Protein AF-A0A1A8HAL9-F1 (afdb_monomer_lite)

Foldseek 3Di:
DVVVVVVCVVQVVVCVVQVNQQDDPVDDPVNSVVSVVVSVCLVCVVVVLVVPDDDDPVSVVVNVVVVVCVVVVVVD

Structure (mmCIF, N/CA/C/O backbone):
data_AF-A0A1A8HAL9-F1
#
_entry.id   AF-A0A1A8HAL9-F1
#
loop_
_atom_site.group_PDB
_atom_site.id
_atom_site.type_symbol
_atom_site.label_atom_id
_atom_site.label_alt_id
_atom_site.label_comp_id
_atom_site.label_asym_id
_atom_site.label_entity_id
_atom_site.label_seq_id
_atom_site.pdbx_PDB_ins_code
_atom_site.Cartn_x
_atom_site.Cartn_y
_atom_site.Cartn_z
_atom_site.occupancy
_atom_site.B_iso_or_equiv
_atom_site.auth_seq_id
_atom_site.auth_comp_id
_atom_site.auth_asym_id
_atom_site.auth_atom_id
_atom_site.pdbx_PDB_model_num
ATOM 1 N N . MET A 1 1 ? 21.751 9.383 -26.288 1.00 57.09 1 MET A N 1
ATOM 2 C CA . MET A 1 1 ? 22.278 8.758 -25.051 1.00 57.09 1 MET A CA 1
ATOM 3 C C . MET A 1 1 ? 21.706 9.374 -23.770 1.00 57.09 1 MET A C 1
ATOM 5 O O . MET A 1 1 ? 21.368 8.615 -22.874 1.00 57.09 1 MET A O 1
ATOM 9 N N . GLY A 1 2 ? 21.492 10.697 -23.674 1.00 67.88 2 GLY A N 1
ATOM 10 C CA . GLY A 1 2 ? 20.882 11.311 -22.474 1.00 67.88 2 GLY A CA 1
ATOM 11 C C . GLY A 1 2 ? 19.454 10.840 -22.130 1.00 67.88 2 GLY A C 1
ATOM 12 O O . GLY A 1 2 ? 19.103 10.757 -20.959 1.00 67.88 2 GLY A O 1
ATOM 13 N N . SER A 1 3 ? 18.646 10.453 -23.125 1.00 76.06 3 SER A N 1
ATOM 14 C CA . SER A 1 3 ? 17.278 9.951 -22.914 1.00 76.06 3 SER A CA 1
ATOM 15 C C . SER A 1 3 ? 17.220 8.585 -22.221 1.00 76.06 3 SER A C 1
ATOM 17 O O . SER A 1 3 ? 16.336 8.365 -21.399 1.00 76.06 3 SER A O 1
ATOM 19 N N . GLN A 1 4 ? 18.165 7.681 -22.501 1.00 75.69 4 GLN A N 1
ATOM 20 C CA . GLN A 1 4 ? 18.241 6.375 -21.836 1.00 75.69 4 GLN A CA 1
ATOM 21 C C . GLN A 1 4 ? 18.653 6.514 -20.370 1.00 75.69 4 GLN A C 1
ATOM 23 O O . GLN A 1 4 ? 18.025 5.908 -19.509 1.00 75.69 4 GLN A O 1
ATOM 28 N N . ALA A 1 5 ? 19.645 7.359 -20.074 1.00 78.38 5 ALA A N 1
ATOM 29 C CA . ALA A 1 5 ? 20.041 7.641 -18.695 1.00 78.38 5 ALA A CA 1
ATOM 30 C C . ALA A 1 5 ? 18.869 8.218 -17.881 1.00 78.38 5 ALA A C 1
ATOM 32 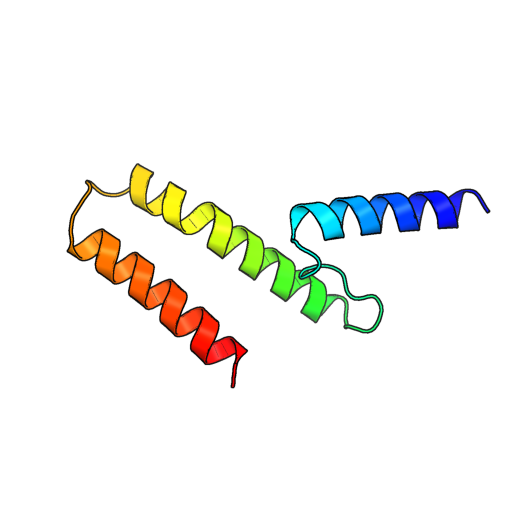O O . ALA A 1 5 ? 18.619 7.779 -16.762 1.00 78.38 5 ALA A O 1
ATOM 33 N N . LEU A 1 6 ? 18.094 9.135 -18.474 1.00 80.69 6 LEU A N 1
ATOM 34 C CA . LEU A 1 6 ? 16.898 9.703 -17.848 1.00 80.69 6 LEU A CA 1
ATOM 35 C C . LEU A 1 6 ? 15.793 8.657 -17.626 1.00 80.69 6 LEU A C 1
ATOM 37 O O . LEU A 1 6 ? 15.131 8.672 -16.589 1.00 80.69 6 LEU A O 1
ATOM 41 N N . GLN A 1 7 ? 15.592 7.738 -18.574 1.00 76.88 7 GLN A N 1
ATOM 42 C CA . GLN A 1 7 ? 14.620 6.656 -18.413 1.00 76.88 7 GLN A CA 1
ATOM 43 C C . GLN A 1 7 ? 15.020 5.674 -17.314 1.00 76.88 7 GLN A C 1
ATOM 45 O O . GLN A 1 7 ? 14.165 5.324 -16.506 1.00 76.88 7 GLN A O 1
ATOM 50 N N . ILE A 1 8 ? 16.298 5.303 -17.233 1.00 78.25 8 ILE A N 1
ATOM 51 C CA . ILE A 1 8 ? 16.822 4.434 -16.173 1.00 78.25 8 ILE A CA 1
ATOM 52 C C . ILE A 1 8 ? 16.692 5.117 -14.812 1.00 78.25 8 ILE A C 1
ATOM 54 O O . ILE A 1 8 ? 16.244 4.485 -13.864 1.00 78.25 8 ILE A O 1
ATOM 58 N N . LEU A 1 9 ? 17.003 6.414 -14.710 1.00 81.62 9 LEU A N 1
ATOM 59 C CA . LEU A 1 9 ? 16.803 7.179 -13.475 1.00 81.62 9 LEU A CA 1
ATOM 60 C C . LEU A 1 9 ? 15.334 7.182 -13.052 1.00 81.62 9 LEU A C 1
ATOM 62 O O . LEU A 1 9 ? 15.017 6.889 -11.903 1.00 81.62 9 LEU A O 1
ATOM 66 N N . ARG A 1 10 ? 14.426 7.458 -13.993 1.00 79.75 10 ARG A N 1
ATOM 67 C CA . ARG A 1 10 ? 12.985 7.453 -13.732 1.00 79.75 10 ARG A CA 1
ATOM 68 C C . ARG A 1 10 ? 12.516 6.073 -13.274 1.00 79.75 10 ARG A C 1
ATOM 70 O O . ARG A 1 10 ? 11.838 5.972 -12.260 1.00 79.75 10 ARG A O 1
ATOM 77 N N . GLN A 1 11 ? 12.880 5.017 -13.998 1.00 75.81 11 GLN A N 1
ATOM 78 C CA . GLN A 1 11 ? 12.522 3.643 -13.642 1.00 75.81 11 GLN A CA 1
ATOM 79 C C . GLN A 1 11 ? 13.137 3.230 -12.302 1.00 75.81 11 GLN A C 1
ATOM 81 O O . GLN A 1 11 ? 12.446 2.621 -11.500 1.00 75.81 11 GLN A O 1
ATOM 86 N N . GLY A 1 12 ? 14.380 3.624 -12.023 1.00 78.81 12 GLY A N 1
ATOM 87 C CA . GLY A 1 12 ? 15.072 3.355 -10.766 1.00 78.81 12 GLY A CA 1
ATOM 88 C C . GLY A 1 12 ? 14.428 4.044 -9.564 1.00 78.81 12 GLY A C 1
ATOM 89 O O . GLY A 1 12 ? 14.286 3.415 -8.522 1.00 78.81 12 GLY A O 1
ATOM 90 N N . VAL A 1 13 ? 13.969 5.293 -9.713 1.00 82.75 13 VAL A N 1
ATOM 91 C CA . VAL A 1 13 ? 13.214 6.008 -8.666 1.00 82.75 13 VAL A CA 1
ATOM 92 C C . VAL A 1 13 ? 11.871 5.328 -8.403 1.00 82.75 13 VAL A C 1
ATOM 94 O O . VAL A 1 13 ? 11.498 5.102 -7.258 1.00 82.75 13 VAL A O 1
ATOM 97 N N . TRP A 1 14 ? 11.137 4.954 -9.451 1.00 78.75 14 TRP A N 1
ATOM 98 C CA . TRP A 1 14 ? 9.850 4.278 -9.274 1.00 78.75 14 TRP A CA 1
ATOM 99 C C . TRP A 1 14 ? 9.996 2.857 -8.724 1.00 78.75 14 TRP A C 1
ATOM 101 O O . TRP A 1 14 ? 9.201 2.433 -7.883 1.00 78.75 14 TRP A O 1
ATOM 111 N N . ALA A 1 15 ? 11.024 2.132 -9.161 1.00 77.56 15 ALA A N 1
ATOM 112 C CA . ALA A 1 15 ? 11.352 0.816 -8.641 1.00 77.56 15 ALA A CA 1
ATOM 113 C C . ALA A 1 15 ? 11.759 0.902 -7.164 1.00 77.56 15 ALA A C 1
ATOM 115 O O . ALA A 1 15 ? 11.253 0.125 -6.365 1.00 77.56 15 ALA A O 1
ATOM 116 N N . SER A 1 16 ? 12.589 1.868 -6.759 1.00 79.75 16 SER A N 1
ATOM 117 C CA . SER A 1 16 ? 12.988 2.000 -5.352 1.00 79.75 16 SER A CA 1
ATOM 118 C C . SER A 1 16 ? 11.820 2.385 -4.440 1.00 79.75 16 SER A C 1
ATOM 120 O O . SER A 1 16 ? 11.698 1.824 -3.353 1.00 79.75 16 SER A O 1
ATOM 122 N N . LEU A 1 17 ? 10.921 3.266 -4.893 1.00 79.69 17 LEU A N 1
ATOM 123 C CA . LEU A 1 17 ? 9.733 3.664 -4.128 1.00 79.69 17 LEU A CA 1
ATOM 124 C C . LEU A 1 17 ? 8.747 2.511 -3.916 1.00 79.69 17 LEU A C 1
ATOM 126 O O . LEU A 1 17 ? 8.149 2.406 -2.851 1.00 79.69 17 LEU A O 1
ATOM 130 N N . THR A 1 18 ? 8.582 1.645 -4.916 1.00 81.38 18 THR A N 1
ATOM 131 C CA . THR A 1 18 ? 7.582 0.561 -4.895 1.00 81.38 18 THR A CA 1
ATOM 132 C C . THR A 1 18 ? 8.164 -0.807 -4.537 1.00 81.38 18 THR A C 1
ATOM 134 O O . THR A 1 18 ? 7.453 -1.809 -4.594 1.00 81.38 18 THR A O 1
ATOM 137 N N . GLY A 1 19 ? 9.456 -0.878 -4.196 1.00 77.75 19 GLY A N 1
ATOM 138 C CA . GLY A 1 19 ? 10.162 -2.144 -3.959 1.00 77.75 19 GLY A CA 1
ATOM 139 C C . GLY A 1 19 ? 10.311 -3.016 -5.214 1.00 77.75 19 GLY A C 1
ATOM 140 O O . GLY A 1 19 ? 10.468 -4.226 -5.107 1.00 77.75 19 GLY A O 1
ATOM 141 N N . GLY A 1 20 ? 10.230 -2.411 -6.401 1.00 76.12 20 GLY A N 1
ATOM 142 C CA . GLY A 1 20 ? 10.349 -3.069 -7.703 1.00 76.12 20 GLY A CA 1
ATOM 143 C C . GLY A 1 20 ? 9.032 -3.592 -8.276 1.00 76.12 20 GLY A C 1
ATOM 144 O O . GLY A 1 20 ? 9.037 -4.156 -9.362 1.00 76.12 20 GLY A O 1
ATOM 145 N N . TRP A 1 21 ? 7.905 -3.399 -7.587 1.00 72.69 21 TRP A N 1
ATOM 146 C CA . TRP A 1 21 ? 6.636 -4.024 -7.972 1.00 72.69 21 TRP A CA 1
ATOM 147 C C . TRP A 1 21 ? 5.875 -3.297 -9.099 1.00 72.69 21 TRP A C 1
ATOM 149 O O . TRP A 1 21 ? 5.147 -3.928 -9.866 1.00 72.69 21 TRP A O 1
ATOM 159 N N . TYR A 1 22 ? 6.045 -1.977 -9.234 1.00 70.88 22 TYR A N 1
ATOM 160 C CA . TYR A 1 22 ? 5.268 -1.171 -10.188 1.00 70.88 22 TYR A CA 1
ATOM 161 C C . TYR A 1 22 ? 5.791 -1.213 -11.632 1.00 70.88 22 TYR A C 1
ATOM 163 O O . TYR A 1 22 ? 4.994 -1.173 -12.567 1.00 70.88 22 TYR A O 1
ATOM 171 N N . VAL A 1 23 ? 7.109 -1.238 -11.841 1.00 68.50 23 VAL A N 1
ATOM 172 C CA . VAL A 1 23 ? 7.683 -0.992 -13.173 1.00 68.50 23 VAL A CA 1
ATOM 173 C C . VAL A 1 23 ? 8.353 -2.238 -13.722 1.00 68.50 23 VAL A C 1
ATOM 175 O O . VAL A 1 23 ? 9.530 -2.474 -13.461 1.00 68.50 23 VAL A O 1
ATOM 178 N N . ASP A 1 24 ? 7.614 -2.968 -14.555 1.00 78.12 24 ASP A N 1
ATOM 179 C CA . ASP A 1 24 ? 8.163 -4.019 -15.409 1.00 78.12 24 ASP A CA 1
ATOM 180 C C . ASP A 1 24 ? 8.049 -3.605 -16.896 1.00 78.12 24 ASP A C 1
ATOM 182 O O . ASP A 1 24 ? 6.937 -3.430 -17.408 1.00 78.12 24 ASP A O 1
ATOM 186 N N . PRO A 1 25 ? 9.176 -3.423 -17.617 1.00 76.06 25 PRO A N 1
ATOM 187 C CA . PRO A 1 25 ? 9.181 -3.098 -19.046 1.00 76.06 25 PRO A CA 1
ATOM 188 C C . PRO A 1 25 ? 8.539 -4.165 -19.944 1.00 76.06 25 PRO A C 1
ATOM 190 O O . PRO A 1 25 ? 8.182 -3.855 -21.080 1.00 76.06 25 PRO A O 1
ATOM 193 N N . HIS A 1 26 ? 8.428 -5.406 -19.466 1.00 80.62 26 HIS A N 1
ATOM 194 C CA . HIS A 1 26 ? 7.860 -6.534 -20.207 1.00 80.62 26 HIS A CA 1
ATOM 195 C C . HIS A 1 26 ? 6.340 -6.655 -20.033 1.00 80.62 26 HIS A C 1
ATOM 197 O O . HIS A 1 26 ? 5.678 -7.330 -20.823 1.00 80.62 26 HIS A O 1
ATOM 203 N N . GLN A 1 27 ? 5.781 -5.991 -19.020 1.00 80.81 27 GLN A N 1
ATOM 204 C CA . GLN A 1 27 ? 4.350 -5.952 -18.737 1.00 80.81 27 GLN A CA 1
ATOM 205 C C . GLN A 1 27 ? 3.655 -4.839 -19.531 1.00 80.81 27 GLN A C 1
ATOM 207 O O . GLN A 1 27 ? 4.238 -3.804 -19.867 1.00 80.81 27 GLN A O 1
ATOM 212 N N . SER A 1 28 ? 2.363 -5.024 -19.809 1.00 87.06 28 SER A N 1
ATOM 213 C CA . SER A 1 28 ? 1.556 -3.990 -20.466 1.00 87.06 28 SER A CA 1
ATOM 214 C C . SER A 1 28 ? 1.455 -2.721 -19.607 1.00 87.06 28 SER A C 1
ATOM 216 O O . SER A 1 28 ? 1.506 -2.772 -18.376 1.00 87.06 28 SER A O 1
ATOM 218 N N . THR A 1 29 ? 1.227 -1.564 -20.244 1.00 84.50 29 THR A N 1
ATOM 219 C CA . THR A 1 29 ? 0.974 -0.300 -19.527 1.00 84.50 29 THR A CA 1
ATOM 220 C C . THR A 1 29 ? -0.191 -0.428 -18.548 1.00 84.50 29 THR A C 1
ATOM 222 O O . THR A 1 29 ? -0.115 0.103 -17.446 1.00 84.50 29 THR A O 1
ATOM 225 N N . PHE A 1 30 ? -1.234 -1.178 -18.917 1.00 87.50 30 PHE A N 1
ATOM 226 C CA . PHE A 1 30 ? -2.364 -1.453 -18.034 1.00 87.50 30 PHE A CA 1
ATOM 227 C C . PHE A 1 30 ? -1.935 -2.210 -16.774 1.00 87.50 30 PHE A C 1
ATOM 229 O O . PHE A 1 30 ? -2.280 -1.782 -15.677 1.00 87.50 30 PHE A O 1
ATOM 236 N N . SER A 1 31 ? -1.153 -3.285 -16.914 1.00 86.62 31 SER A N 1
ATOM 237 C CA . SER A 1 31 ? -0.699 -4.077 -15.764 1.00 86.62 31 SER A CA 1
ATOM 238 C C . SER A 1 31 ? 0.169 -3.251 -14.818 1.00 86.62 31 SER A C 1
ATOM 240 O O . SER A 1 31 ? -0.045 -3.271 -13.609 1.00 86.62 31 SER A O 1
ATOM 242 N N . ASN A 1 32 ? 1.091 -2.455 -15.367 1.00 85.62 32 ASN A N 1
ATOM 243 C CA . ASN A 1 32 ? 1.909 -1.542 -14.571 1.00 85.62 32 ASN A CA 1
ATOM 244 C C . ASN A 1 32 ? 1.033 -0.499 -13.851 1.00 85.62 32 ASN A C 1
ATOM 246 O O . ASN A 1 32 ? 1.172 -0.299 -12.648 1.00 85.62 32 ASN A O 1
ATOM 250 N N . CYS A 1 33 ? 0.065 0.124 -14.534 1.00 86.75 33 CYS A N 1
ATOM 251 C CA . CYS A 1 33 ? -0.883 1.039 -13.887 1.00 86.75 33 CYS A CA 1
ATOM 252 C C . CYS A 1 33 ? -1.687 0.352 -12.775 1.00 86.75 33 CYS A C 1
ATOM 254 O O . CYS A 1 33 ? -1.833 0.914 -11.692 1.00 86.75 33 CYS A O 1
ATOM 256 N N . PHE A 1 34 ? -2.177 -0.864 -13.014 1.00 88.00 34 PHE A N 1
ATOM 257 C CA . PHE A 1 34 ? -2.911 -1.640 -12.023 1.00 88.00 34 PHE A CA 1
ATOM 258 C C . PHE A 1 34 ? -2.054 -1.907 -10.778 1.00 88.00 34 PHE A C 1
ATOM 260 O O . PHE A 1 34 ? -2.490 -1.601 -9.670 1.00 88.00 34 PHE A O 1
ATOM 267 N N . HIS A 1 35 ? -0.805 -2.356 -10.951 1.00 87.00 35 HIS A N 1
ATOM 268 C CA . HIS A 1 35 ? 0.141 -2.544 -9.845 1.00 87.00 35 HIS A CA 1
ATOM 269 C C . HIS A 1 35 ? 0.398 -1.246 -9.068 1.00 87.00 35 HIS A C 1
ATOM 271 O O . HIS A 1 35 ? 0.459 -1.277 -7.840 1.00 87.00 35 HIS A O 1
ATOM 277 N N . LEU A 1 36 ? 0.492 -0.094 -9.746 1.00 87.25 36 LEU A N 1
ATOM 278 C CA . LEU A 1 36 ? 0.654 1.197 -9.068 1.00 87.25 36 LEU A CA 1
ATOM 279 C C . LEU A 1 36 ? -0.524 1.518 -8.158 1.00 87.25 36 LEU A C 1
ATOM 281 O O . LEU A 1 36 ? -0.327 1.873 -7.000 1.00 87.25 36 LEU A O 1
ATOM 285 N N . TYR A 1 37 ? -1.745 1.427 -8.687 1.00 89.69 37 TYR A N 1
ATOM 286 C CA . TYR A 1 37 ? -2.946 1.762 -7.926 1.00 89.69 37 TYR A CA 1
ATOM 287 C C . TYR A 1 37 ? -3.135 0.814 -6.748 1.00 89.69 37 TYR A C 1
ATOM 289 O O . TYR A 1 37 ? -3.479 1.258 -5.654 1.00 89.69 37 TYR A O 1
ATOM 297 N N . LEU A 1 38 ? -2.840 -0.469 -6.951 1.00 88.56 38 LEU A N 1
ATOM 298 C CA . LEU A 1 38 ? -2.814 -1.470 -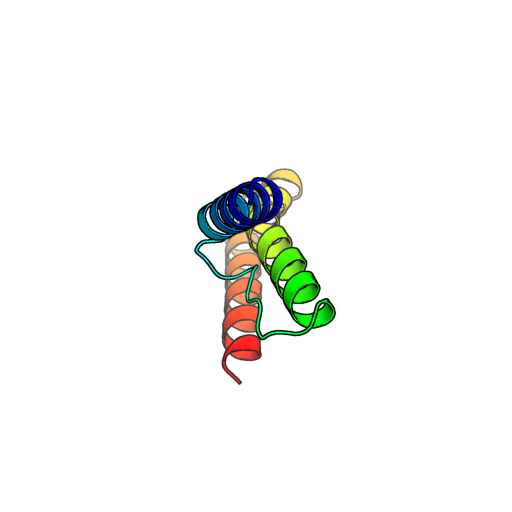5.895 1.00 88.56 38 LEU A CA 1
ATOM 299 C C . LEU A 1 38 ? -1.786 -1.132 -4.802 1.00 88.56 38 LEU A C 1
ATOM 301 O O . LEU A 1 38 ? -2.113 -1.179 -3.616 1.00 88.56 38 LEU A O 1
ATOM 305 N N . TRP A 1 39 ? -0.569 -0.737 -5.182 1.00 88.44 39 TRP A N 1
ATOM 306 C CA . TRP A 1 39 ? 0.466 -0.324 -4.233 1.00 88.44 39 TRP A CA 1
ATOM 307 C C . TRP A 1 39 ? 0.080 0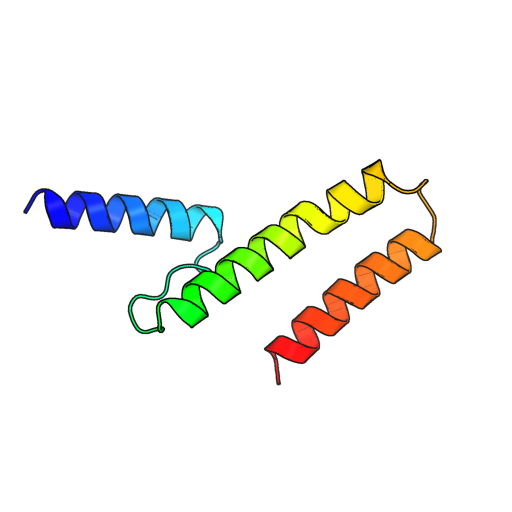.938 -3.454 1.00 88.44 39 TRP A C 1
ATOM 309 O O . TRP A 1 39 ? 0.188 0.958 -2.228 1.00 88.44 39 TRP A O 1
ATOM 319 N N . ILE A 1 40 ? -0.436 1.966 -4.137 1.00 90.81 40 ILE A N 1
ATOM 320 C CA . ILE A 1 40 ? -0.911 3.202 -3.496 1.00 90.81 40 ILE A CA 1
ATOM 321 C C . ILE A 1 40 ? -2.057 2.895 -2.529 1.00 90.81 40 ILE A C 1
ATOM 323 O O . ILE A 1 40 ? -2.080 3.435 -1.425 1.00 90.81 40 ILE A O 1
ATOM 327 N N . PHE A 1 41 ? -2.990 2.019 -2.914 1.00 92.44 41 PHE A N 1
ATOM 328 C CA . PHE A 1 41 ? -4.075 1.589 -2.039 1.00 92.44 41 PHE A CA 1
ATOM 329 C C . PHE A 1 41 ? -3.533 0.944 -0.763 1.00 92.44 41 PHE A C 1
ATOM 331 O O . PHE A 1 41 ? -3.891 1.386 0.325 1.00 92.44 41 PHE A O 1
ATOM 338 N N . LEU A 1 42 ? -2.631 -0.038 -0.875 1.00 89.75 42 LEU A N 1
ATOM 339 C CA . LEU A 1 42 ? -2.033 -0.692 0.293 1.00 89.75 42 LEU A CA 1
ATOM 340 C C . LEU A 1 42 ? -1.290 0.290 1.205 1.00 89.75 42 LEU A C 1
ATOM 342 O O . LEU A 1 42 ? -1.363 0.158 2.426 1.00 89.75 42 LEU A O 1
ATOM 346 N N . LEU A 1 43 ? -0.599 1.275 0.627 1.00 90.56 43 LEU A N 1
ATOM 347 C CA . LEU A 1 43 ? 0.108 2.307 1.382 1.00 90.56 43 LEU A CA 1
ATOM 348 C C . LEU A 1 43 ? -0.862 3.246 2.118 1.00 90.56 43 LEU A C 1
ATOM 350 O O . LEU A 1 43 ? -0.655 3.567 3.288 1.00 90.56 43 LEU A O 1
ATOM 354 N N . ALA A 1 44 ? -1.917 3.699 1.439 1.00 94.19 44 ALA A N 1
ATOM 355 C CA . ALA A 1 44 ? -2.848 4.695 1.964 1.00 94.19 44 ALA A CA 1
ATOM 356 C C . ALA A 1 44 ? -3.893 4.100 2.918 1.00 94.19 44 ALA A C 1
ATOM 358 O O . ALA A 1 44 ? -4.331 4.770 3.852 1.00 94.19 44 ALA A O 1
ATOM 359 N N . PHE A 1 45 ? -4.3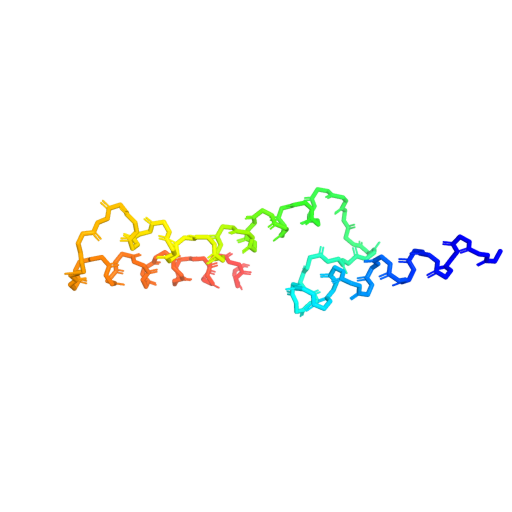00 2.850 2.708 1.00 94.12 45 PHE A N 1
ATOM 360 C CA . PHE A 1 45 ? -5.374 2.201 3.454 1.00 94.12 45 PHE A CA 1
ATOM 361 C C . PHE A 1 45 ? -5.202 2.201 4.987 1.00 94.12 45 PHE A C 1
ATOM 363 O O . PHE A 1 45 ? -6.145 2.615 5.666 1.00 94.12 45 PHE A O 1
ATOM 370 N N . PRO A 1 46 ? -4.044 1.831 5.578 1.00 92.44 46 PRO A N 1
ATOM 371 C CA . PRO A 1 46 ? -3.875 1.892 7.033 1.00 92.44 46 PRO A CA 1
ATOM 372 C C . PRO A 1 46 ? -3.993 3.323 7.576 1.00 92.44 46 PRO A C 1
ATOM 374 O O . PRO A 1 46 ? -4.578 3.539 8.637 1.00 92.44 46 PRO A O 1
ATOM 377 N N . PHE A 1 47 ? -3.490 4.309 6.830 1.00 92.50 47 PHE A N 1
ATOM 378 C CA . PHE A 1 47 ? -3.601 5.719 7.194 1.00 92.50 47 PHE A CA 1
ATOM 379 C C . PHE A 1 47 ? -5.052 6.219 7.124 1.00 92.50 47 PHE A C 1
ATOM 381 O O . PHE A 1 47 ? -5.514 6.907 8.032 1.00 92.50 47 PHE A O 1
ATOM 388 N N . LEU A 1 48 ? -5.796 5.833 6.083 1.00 95.31 48 LEU A N 1
ATOM 389 C CA . LEU A 1 48 ? -7.213 6.173 5.939 1.00 95.31 48 LEU A CA 1
ATOM 390 C C . LEU A 1 48 ? -8.062 5.572 7.062 1.00 95.31 48 LEU A C 1
ATOM 392 O O . LEU A 1 48 ? -8.916 6.266 7.608 1.00 95.31 48 LEU A O 1
ATOM 396 N N . LEU A 1 49 ? -7.806 4.316 7.443 1.00 94.81 49 LEU A N 1
ATOM 397 C CA . LEU A 1 49 ? -8.493 3.682 8.571 1.00 94.81 49 LEU A CA 1
ATOM 398 C C . LEU A 1 49 ? -8.230 4.419 9.885 1.00 94.81 49 LEU A C 1
ATOM 400 O O . LEU A 1 49 ? -9.171 4.653 10.639 1.00 94.81 49 LEU A O 1
ATOM 404 N N . TYR A 1 50 ? -6.981 4.823 10.128 1.00 92.25 50 TYR A N 1
ATOM 405 C CA . TYR A 1 50 ? -6.613 5.609 11.306 1.00 92.25 50 TYR A CA 1
ATOM 406 C C . TYR A 1 50 ? -7.321 6.972 11.354 1.00 92.25 50 TYR A C 1
ATOM 408 O O . TYR A 1 50 ? -7.742 7.410 12.420 1.00 92.25 50 TYR A O 1
ATOM 416 N N . MET A 1 51 ? -7.470 7.638 10.207 1.00 95.69 51 MET A N 1
ATOM 417 C CA . MET A 1 51 ? -8.131 8.946 10.130 1.00 95.69 51 MET A CA 1
ATOM 418 C C . MET A 1 51 ? -9.657 8.856 10.242 1.00 95.69 51 MET A C 1
ATOM 420 O O . MET A 1 51 ? -10.287 9.769 10.771 1.00 95.69 51 MET A O 1
ATOM 424 N N . ALA A 1 52 ? -10.259 7.784 9.725 1.00 96.12 52 ALA A N 1
ATOM 425 C CA . ALA A 1 52 ? -11.711 7.653 9.638 1.00 96.12 52 ALA A CA 1
ATOM 426 C C . ALA A 1 52 ? -12.351 7.005 10.874 1.00 96.12 52 ALA A C 1
ATOM 428 O O . ALA A 1 52 ? -13.528 7.250 11.142 1.00 96.12 52 ALA A O 1
ATOM 429 N N . LEU A 1 53 ? -11.623 6.142 11.593 1.00 95.50 53 LEU A N 1
ATOM 430 C CA . LEU A 1 53 ? -12.198 5.277 12.623 1.00 95.50 53 LEU A CA 1
ATOM 431 C C . LEU A 1 53 ? -11.344 5.265 13.900 1.00 95.50 53 LEU A C 1
ATOM 433 O O . LEU A 1 53 ? -10.116 5.237 13.826 1.00 95.50 53 LEU A O 1
ATOM 437 N N . PRO A 1 54 ? -11.973 5.221 15.090 1.00 94.88 54 PRO A N 1
ATOM 438 C CA . PRO A 1 54 ? -11.241 5.041 16.333 1.00 94.88 54 PRO A CA 1
ATOM 439 C C . PRO A 1 54 ? -10.561 3.658 16.375 1.00 94.88 54 PRO A C 1
ATOM 441 O O . PRO A 1 54 ? -11.118 2.675 15.863 1.00 94.88 54 PRO A O 1
ATOM 444 N N . PRO A 1 55 ? -9.386 3.538 17.023 1.00 93.94 55 PRO A N 1
ATOM 445 C CA . PRO A 1 55 ? -8.685 2.266 17.151 1.00 93.94 55 PRO A CA 1
ATOM 446 C C . PRO A 1 55 ? -9.558 1.201 17.825 1.00 93.94 55 PRO A C 1
ATOM 448 O O . PRO A 1 55 ? -10.068 1.398 18.927 1.00 93.94 55 PRO A O 1
ATOM 451 N N . SER A 1 56 ? -9.724 0.054 17.168 1.00 96.00 56 SER A N 1
ATOM 452 C CA . SER A 1 56 ? -10.473 -1.083 17.707 1.00 96.00 56 SER A CA 1
ATOM 453 C C . SER A 1 56 ? -10.025 -2.397 17.069 1.00 96.00 56 SER A C 1
ATOM 455 O O . SER A 1 56 ? -9.462 -2.412 15.971 1.00 96.00 56 SER A O 1
ATOM 457 N N . LEU A 1 57 ? -10.326 -3.520 17.731 1.00 95.81 57 LEU A N 1
ATOM 458 C CA . LEU A 1 57 ? -10.066 -4.856 17.181 1.00 95.81 57 LEU A CA 1
ATOM 459 C C . LEU A 1 57 ? -10.822 -5.105 15.869 1.00 95.81 57 LEU A C 1
ATOM 461 O O . LEU A 1 57 ? -10.323 -5.826 15.012 1.00 95.81 57 LEU A O 1
ATOM 465 N N . VAL A 1 58 ? -11.989 -4.480 15.684 1.00 95.88 58 VAL A N 1
ATOM 466 C CA . VAL A 1 58 ? -12.762 -4.573 14.436 1.00 95.88 58 VAL A CA 1
ATOM 467 C C . VAL A 1 58 ? -12.018 -3.890 13.289 1.00 95.88 58 VAL A C 1
ATOM 469 O O . VAL A 1 58 ? -11.887 -4.477 12.219 1.00 95.88 58 VAL A O 1
ATOM 472 N N . VAL A 1 59 ? -11.474 -2.689 13.516 1.00 95.62 59 VAL A N 1
ATOM 473 C CA . VAL A 1 59 ? -10.679 -1.960 12.510 1.00 95.62 59 VAL A CA 1
ATOM 474 C C . VAL A 1 59 ? -9.398 -2.722 12.170 1.00 95.62 59 VAL A C 1
ATOM 476 O O . VAL A 1 59 ? -9.067 -2.866 10.994 1.00 95.62 59 VAL A O 1
ATOM 479 N N . ALA A 1 60 ? -8.713 -3.273 13.178 1.00 94.56 60 ALA A N 1
ATOM 480 C CA . ALA A 1 60 ? -7.536 -4.113 12.965 1.00 94.56 60 ALA A CA 1
ATOM 481 C C . ALA A 1 60 ? -7.877 -5.382 12.164 1.00 94.56 60 ALA A C 1
ATOM 483 O O . ALA A 1 60 ? -7.193 -5.702 11.195 1.00 94.56 60 ALA A O 1
ATOM 484 N N . GLY A 1 61 ? -8.971 -6.065 12.515 1.00 96.12 61 GLY A N 1
ATOM 485 C CA . GLY A 1 61 ? -9.451 -7.245 11.799 1.00 96.12 61 GLY A CA 1
ATOM 486 C C . GLY A 1 61 ? -9.837 -6.942 10.351 1.00 96.12 61 GLY A C 1
ATOM 487 O O . GLY A 1 61 ? -9.454 -7.688 9.453 1.00 96.12 61 GLY A O 1
ATOM 488 N N . ALA A 1 62 ? -10.528 -5.827 10.101 1.00 94.81 62 ALA A N 1
ATOM 489 C CA . ALA A 1 62 ? -10.878 -5.381 8.754 1.00 94.81 62 ALA A CA 1
ATOM 490 C C . ALA A 1 62 ? -9.630 -5.071 7.916 1.00 94.81 62 ALA A C 1
ATOM 492 O O . ALA A 1 62 ? -9.529 -5.523 6.775 1.00 94.81 62 ALA A O 1
ATOM 493 N N . TYR A 1 63 ? -8.651 -4.369 8.498 1.00 95.25 63 TYR A N 1
ATOM 494 C CA . TYR A 1 63 ? -7.357 -4.132 7.861 1.00 95.25 63 TYR A CA 1
ATOM 495 C C . TYR A 1 63 ? -6.674 -5.447 7.468 1.00 95.25 63 TYR A C 1
ATOM 497 O O . TYR A 1 63 ? -6.330 -5.650 6.301 1.00 95.25 63 TYR A O 1
ATOM 505 N N . SER A 1 64 ? -6.537 -6.371 8.422 1.00 94.94 64 SER A N 1
ATOM 506 C CA . SER A 1 64 ? -5.919 -7.677 8.191 1.00 94.94 64 SER A CA 1
ATOM 507 C C . SER A 1 64 ? -6.668 -8.506 7.146 1.00 94.94 64 SER A C 1
ATOM 509 O O . SER A 1 64 ? -6.027 -9.145 6.315 1.00 94.94 64 SER A O 1
ATOM 511 N N . ALA A 1 65 ? -8.003 -8.478 7.147 1.00 95.19 65 ALA A N 1
ATOM 512 C CA . ALA A 1 65 ? -8.823 -9.200 6.178 1.00 95.19 65 ALA A CA 1
ATOM 513 C C . ALA A 1 65 ? -8.614 -8.673 4.753 1.00 95.19 65 ALA A C 1
ATOM 515 O O . ALA A 1 65 ? -8.409 -9.468 3.839 1.00 95.19 65 ALA A O 1
ATOM 516 N N . VAL A 1 66 ? -8.600 -7.349 4.561 1.00 94.50 66 VAL A N 1
ATOM 517 C CA . VAL A 1 66 ? -8.333 -6.734 3.250 1.00 94.50 66 VAL A CA 1
ATOM 518 C C . VAL A 1 66 ? -6.944 -7.114 2.743 1.00 94.50 66 VAL A C 1
ATOM 520 O O . VAL A 1 66 ? -6.812 -7.547 1.600 1.00 94.50 66 VAL A O 1
ATOM 523 N N . VAL A 1 67 ? -5.919 -7.027 3.597 1.00 92.50 67 VAL A N 1
ATOM 524 C CA . VAL A 1 67 ? -4.548 -7.431 3.241 1.00 92.50 67 VAL A CA 1
ATOM 525 C C . VAL A 1 67 ? -4.485 -8.922 2.883 1.00 92.50 67 VAL A C 1
ATOM 527 O O . VAL A 1 67 ? -3.863 -9.290 1.887 1.00 92.50 67 VAL A O 1
ATOM 530 N N . ALA A 1 68 ? -5.159 -9.791 3.639 1.00 92.81 68 ALA A N 1
A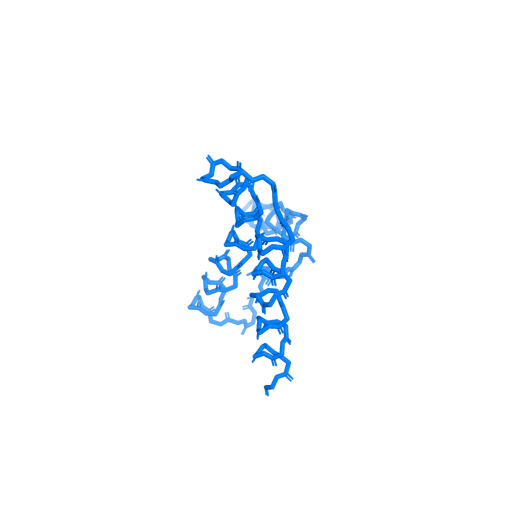TOM 531 C CA . ALA A 1 68 ? -5.200 -11.225 3.356 1.00 92.81 68 ALA A CA 1
ATOM 532 C C . ALA A 1 68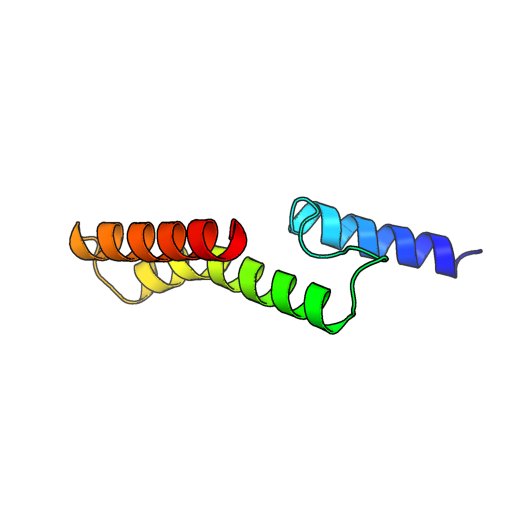 ? -5.907 -11.542 2.028 1.00 92.81 68 ALA A C 1
ATOM 534 O O . ALA A 1 68 ? -5.374 -12.302 1.218 1.00 92.81 68 ALA A O 1
ATOM 535 N N . VAL A 1 69 ? -7.073 -10.941 1.768 1.00 92.00 69 VAL A N 1
ATOM 536 C CA . VAL A 1 69 ? -7.805 -11.086 0.494 1.00 92.00 69 VAL A CA 1
ATOM 537 C C . VAL A 1 69 ? -6.938 -10.630 -0.675 1.00 92.00 69 VAL A C 1
ATOM 539 O O . VAL A 1 69 ? -6.873 -11.298 -1.699 1.00 92.00 69 VAL A O 1
ATOM 542 N N . PHE A 1 70 ? -6.214 -9.531 -0.507 1.00 88.50 70 PHE A N 1
ATOM 543 C CA . PHE A 1 70 ? -5.332 -9.002 -1.535 1.00 88.50 70 PHE A CA 1
ATOM 544 C C . PHE A 1 70 ? -4.204 -9.973 -1.900 1.00 88.50 70 PHE A C 1
ATOM 546 O O . PHE A 1 70 ? -4.032 -10.325 -3.066 1.00 88.50 70 PHE A O 1
ATOM 553 N N . PHE A 1 71 ? -3.455 -10.452 -0.902 1.00 85.88 71 PHE A N 1
ATOM 554 C CA . PHE A 1 71 ? -2.351 -11.382 -1.144 1.00 85.88 71 PHE A CA 1
ATOM 555 C C . PHE A 1 71 ? -2.819 -12.771 -1.578 1.00 85.88 71 PHE A C 1
ATOM 557 O O . PHE A 1 71 ? -2.079 -13.460 -2.274 1.00 85.88 71 PHE A O 1
ATOM 564 N N . THR A 1 72 ? -4.028 -13.192 -1.200 1.00 87.94 72 THR A N 1
ATOM 565 C CA . THR A 1 72 ? -4.610 -14.440 -1.715 1.00 87.94 72 THR A CA 1
ATOM 566 C C . THR A 1 72 ? -5.063 -14.287 -3.162 1.00 87.94 72 THR A C 1
ATOM 568 O O . THR A 1 72 ? -4.716 -15.136 -3.971 1.00 87.94 72 THR A O 1
ATOM 571 N N . ALA A 1 73 ? -5.741 -13.194 -3.518 1.00 84.69 73 ALA A N 1
ATOM 572 C CA . ALA A 1 73 ? -6.202 -12.940 -4.882 1.00 84.69 73 ALA A CA 1
ATOM 573 C C . ALA A 1 73 ? -5.058 -12.741 -5.889 1.00 84.69 73 ALA A C 1
ATOM 575 O O . ALA A 1 73 ? -5.193 -13.159 -7.028 1.00 84.69 73 ALA A O 1
ATOM 576 N N . ILE A 1 74 ? -3.938 -12.130 -5.483 1.00 76.56 74 ILE A N 1
ATOM 577 C CA . ILE A 1 74 ? -2.754 -11.957 -6.351 1.00 76.56 74 ILE A CA 1
ATOM 578 C C . ILE A 1 74 ? -1.954 -13.256 -6.503 1.00 76.56 74 ILE A C 1
ATOM 580 O O . ILE A 1 74 ? -1.228 -13.431 -7.477 1.00 76.56 74 ILE A O 1
ATOM 584 N N . LYS A 1 75 ? -2.027 -14.147 -5.510 1.00 64.25 75 LYS A N 1
ATOM 585 C CA . LYS A 1 75 ? -1.276 -15.406 -5.518 1.00 64.25 75 LYS A CA 1
ATOM 586 C C . LYS A 1 75 ? -1.949 -16.504 -6.353 1.00 64.25 75 LYS A C 1
ATOM 588 O O . LYS A 1 75 ? -1.278 -17.486 -6.666 1.00 64.25 75 LYS A O 1
ATOM 593 N N . VAL A 1 76 ? -3.240 -16.359 -6.657 1.00 50.91 76 VAL A N 1
ATOM 594 C CA . VAL A 1 76 ? -4.014 -17.238 -7.552 1.00 50.91 76 VAL A CA 1
ATOM 595 C C . VAL A 1 76 ? -3.825 -16.789 -8.994 1.00 50.91 76 VAL A C 1
ATOM 597 O O . VAL A 1 76 ? -3.628 -17.685 -9.842 1.00 50.91 76 VAL A O 1
#

Sequence (76 aa):
MGSQALQILRQGVWASLTGGWYVDPHQSTFSNCFHLYLWIFLLAFPFLLYMALPPSLVVAGAYSAVVAVFFTAIKV

Secondary structure (DSSP, 8-state):
-HHHHHHHHHHHHHHHHHTTSS--TTS-HHHHHHHHHHHHHHHHHHHHHHHHS---HHHHHHHHHHHHHHHHHHH-

Organism: NCBI:txid1143690

pLDDT: mean 85.2, std 9.58, range [50.91, 96.12]

Radius of gyration: 16.26 Å; chains: 1; bounding box: 35×28×43 Å

InterPro domains:
  IPR039797 Protein Pecanex [PTHR12372] (1-76)